Protein AF-A0A526Q9V1-F1 (afdb_monomer_lite)

Structure (mmCIF, N/CA/C/O backbone):
data_AF-A0A526Q9V1-F1
#
_entry.id   AF-A0A526Q9V1-F1
#
loop_
_atom_site.group_PDB
_atom_site.id
_atom_site.type_symbol
_atom_site.label_atom_id
_atom_site.label_alt_id
_atom_site.label_comp_id
_atom_site.label_asym_id
_atom_site.label_entity_id
_atom_site.label_seq_id
_atom_site.pdbx_PDB_ins_code
_atom_site.Cartn_x
_atom_site.Cartn_y
_atom_site.Cartn_z
_atom_site.occupancy
_atom_site.B_iso_or_equiv
_atom_site.auth_seq_id
_atom_site.auth_comp_id
_atom_site.auth_asym_id
_atom_site.auth_atom_id
_atom_site.pdbx_PDB_model_num
ATOM 1 N N . MET A 1 1 ? -8.891 -3.998 23.342 1.00 74.94 1 MET A N 1
ATOM 2 C CA . MET A 1 1 ? -7.834 -3.648 22.371 1.00 74.94 1 MET A CA 1
ATOM 3 C C . MET A 1 1 ? -8.519 -3.378 21.042 1.00 74.94 1 MET A C 1
ATOM 5 O O . MET A 1 1 ? -9.321 -4.226 20.661 1.00 74.94 1 MET A O 1
ATOM 9 N N . PRO A 1 2 ? -8.318 -2.216 20.400 1.00 82.81 2 PRO A N 1
ATOM 10 C CA . PRO A 1 2 ? -8.802 -2.003 19.037 1.00 82.81 2 PRO A CA 1
ATOM 11 C C . PRO A 1 2 ? -8.060 -2.942 18.072 1.00 82.81 2 PRO A C 1
ATOM 13 O O . PRO A 1 2 ? -6.897 -3.264 18.301 1.00 82.81 2 PRO A O 1
ATOM 16 N N . ILE A 1 3 ? -8.757 -3.431 17.046 1.00 82.88 3 ILE A N 1
ATOM 17 C CA . ILE A 1 3 ? -8.163 -4.244 15.978 1.00 82.88 3 ILE A CA 1
ATOM 18 C C . ILE A 1 3 ? -7.589 -3.282 14.940 1.00 82.88 3 ILE A C 1
ATOM 20 O O . ILE A 1 3 ? -8.294 -2.377 14.494 1.00 82.88 3 ILE A O 1
ATOM 24 N N . GLU A 1 4 ? -6.329 -3.487 14.571 1.00 88.50 4 GLU A N 1
ATOM 25 C CA . GLU A 1 4 ? -5.647 -2.711 13.537 1.00 88.50 4 GLU A CA 1
ATOM 26 C C . GLU A 1 4 ? -5.643 -3.483 12.219 1.00 88.50 4 GLU A C 1
ATOM 28 O O . GLU A 1 4 ? -5.341 -4.680 12.191 1.00 88.50 4 GLU A O 1
ATOM 33 N N . PHE A 1 5 ? -5.978 -2.800 11.124 1.00 92.25 5 PHE A N 1
ATOM 34 C CA . PHE A 1 5 ? -5.998 -3.395 9.792 1.00 92.25 5 PHE A CA 1
ATOM 35 C C . PHE A 1 5 ? -4.861 -2.844 8.931 1.00 92.25 5 PHE A C 1
ATOM 37 O O . PHE A 1 5 ? -4.682 -1.628 8.804 1.00 92.25 5 PHE A O 1
ATOM 44 N N . THR A 1 6 ? -4.141 -3.766 8.289 1.00 94.50 6 THR A N 1
ATOM 45 C CA . THR A 1 6 ? -3.074 -3.479 7.326 1.00 94.50 6 THR A CA 1
ATOM 46 C C . THR A 1 6 ? -3.513 -3.904 5.936 1.00 94.50 6 THR A C 1
ATOM 48 O O . THR A 1 6 ? -3.888 -5.058 5.722 1.00 94.50 6 THR A O 1
ATOM 51 N N . HIS A 1 7 ? -3.446 -2.983 4.980 1.00 93.88 7 HIS A N 1
ATOM 52 C CA . HIS A 1 7 ? -3.655 -3.298 3.580 1.00 93.88 7 HIS A CA 1
ATOM 53 C C . HIS A 1 7 ? -2.335 -3.762 2.961 1.00 93.88 7 HIS A C 1
ATOM 55 O O . HIS A 1 7 ? -1.329 -3.056 3.024 1.00 93.88 7 HIS A O 1
ATOM 61 N N . VAL A 1 8 ? -2.341 -4.948 2.355 1.00 93.25 8 VAL A N 1
ATOM 62 C CA . VAL A 1 8 ? -1.207 -5.476 1.588 1.00 93.25 8 VAL A CA 1
ATOM 63 C C . VAL A 1 8 ? -1.626 -5.507 0.122 1.00 93.25 8 VAL A C 1
ATOM 65 O O . VAL A 1 8 ? -2.412 -6.381 -0.262 1.00 93.25 8 VAL A O 1
ATOM 68 N N . PRO A 1 9 ? -1.171 -4.545 -0.696 1.00 89.31 9 PRO A N 1
ATOM 69 C CA . PRO A 1 9 ? -1.517 -4.505 -2.103 1.00 89.31 9 PRO A CA 1
ATOM 70 C C . PRO A 1 9 ? -1.015 -5.754 -2.827 1.00 89.31 9 PRO A C 1
ATOM 72 O O . PRO A 1 9 ? 0.177 -6.051 -2.850 1.00 89.31 9 PRO A O 1
ATOM 75 N N . GLY A 1 10 ? -1.934 -6.494 -3.442 1.00 82.38 10 GLY A N 1
ATOM 76 C CA . GLY A 1 10 ? -1.577 -7.596 -4.328 1.00 82.38 10 GLY A CA 1
ATOM 77 C C . GLY A 1 10 ? -1.145 -7.093 -5.706 1.00 82.38 10 GLY A C 1
ATOM 78 O O . GLY A 1 10 ? -1.561 -6.022 -6.155 1.00 82.38 10 GLY A O 1
ATOM 79 N N . LYS A 1 11 ? -0.377 -7.907 -6.437 1.00 71.12 11 LYS A N 1
ATOM 80 C CA . LYS A 1 11 ? -0.218 -7.711 -7.883 1.00 71.12 11 LYS A CA 1
ATOM 81 C C . LYS A 1 11 ? -1.562 -7.930 -8.569 1.00 71.12 11 LYS A C 1
ATOM 83 O O . LYS A 1 11 ? -2.133 -9.016 -8.490 1.00 71.12 11 LYS A O 1
ATOM 88 N N . SER A 1 12 ? -2.050 -6.907 -9.263 1.00 66.94 12 SER A N 1
ATOM 89 C CA . SER A 1 12 ? -3.205 -7.056 -10.143 1.00 66.94 12 SER A CA 1
ATOM 90 C C . SER A 1 12 ? -2.765 -7.615 -11.500 1.00 66.94 12 SER A C 1
ATOM 92 O O . SER A 1 12 ? -1.598 -7.502 -11.881 1.00 66.94 12 SER A O 1
ATOM 94 N N . ALA A 1 13 ? -3.708 -8.154 -12.277 1.00 65.62 13 ALA A N 1
ATOM 95 C CA . ALA A 1 13 ? -3.459 -8.518 -13.676 1.00 65.62 13 ALA A CA 1
ATOM 96 C C . ALA A 1 13 ? -3.030 -7.314 -14.546 1.00 65.62 13 ALA A C 1
ATOM 98 O O . ALA A 1 13 ? -2.495 -7.505 -15.635 1.00 65.62 13 ALA A O 1
ATOM 99 N N . TYR A 1 14 ? -3.241 -6.088 -14.054 1.00 63.47 14 TYR A N 1
ATOM 100 C CA . TYR A 1 14 ? -2.965 -4.825 -14.737 1.00 63.47 14 TYR A CA 1
ATOM 101 C C . TYR A 1 14 ? -1.697 -4.119 -14.227 1.00 63.47 14 TYR A C 1
ATOM 103 O O . TY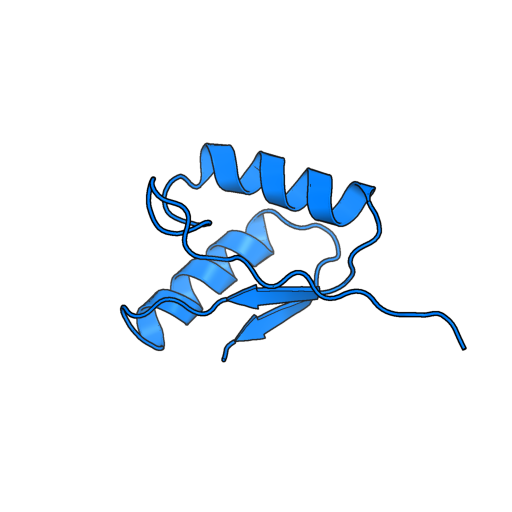R A 1 14 ? -1.423 -2.996 -14.637 1.00 63.47 14 TYR A O 1
ATOM 111 N N . GLY A 1 15 ? -0.909 -4.762 -13.355 1.00 72.31 15 GLY A N 1
ATOM 112 C CA . GLY A 1 15 ? 0.350 -4.218 -12.835 1.00 72.31 15 GLY A CA 1
ATOM 113 C C . GLY A 1 15 ? 0.348 -3.930 -11.331 1.00 72.31 15 GLY A C 1
ATOM 114 O O . GLY A 1 15 ? -0.524 -4.397 -10.586 1.00 72.31 15 GLY A O 1
ATOM 115 N N . SER A 1 16 ? 1.382 -3.201 -10.894 1.00 82.06 16 SER A N 1
ATOM 116 C CA . SER A 1 16 ? 1.594 -2.788 -9.498 1.00 82.06 16 SER A CA 1
ATOM 117 C C . SER A 1 16 ? 0.468 -1.863 -9.035 1.00 82.06 16 SER A C 1
ATOM 119 O O . SER A 1 16 ? -0.006 -1.028 -9.804 1.00 82.06 16 SER A O 1
ATOM 121 N N . PHE A 1 17 ? 0.052 -1.985 -7.773 1.00 88.38 17 PHE A N 1
ATOM 122 C CA . PHE A 1 17 ? -0.963 -1.111 -7.171 1.00 88.38 17 PHE A CA 1
ATOM 123 C C . PHE A 1 17 ? -0.611 0.378 -7.317 1.00 88.38 17 PHE A C 1
ATOM 125 O O . PHE A 1 17 ? -1.509 1.198 -7.477 1.00 88.38 17 PHE A O 1
ATOM 132 N N . PHE A 1 18 ? 0.689 0.688 -7.318 1.00 88.94 18 PHE A N 1
ATOM 133 C CA . PHE A 1 18 ? 1.251 2.037 -7.385 1.00 88.94 18 PHE A CA 1
ATOM 134 C C . PHE A 1 18 ? 1.654 2.473 -8.805 1.00 88.94 18 PHE A C 1
ATOM 136 O O . PHE A 1 18 ? 2.369 3.458 -8.962 1.00 88.94 18 PHE A O 1
ATOM 143 N N . TYR A 1 19 ? 1.249 1.737 -9.847 1.00 84.62 19 TYR A N 1
ATOM 144 C CA . TYR A 1 19 ? 1.656 2.027 -11.228 1.00 84.62 19 TYR A CA 1
ATOM 145 C C . TYR A 1 19 ? 1.105 3.367 -11.747 1.00 84.62 19 TYR A C 1
ATOM 147 O O . TYR A 1 19 ? 1.846 4.153 -12.334 1.00 84.62 19 TYR A O 1
ATOM 155 N N . ASP A 1 20 ? -0.182 3.639 -11.509 1.00 87.62 20 ASP A N 1
ATOM 156 C CA . ASP A 1 20 ? -0.820 4.922 -11.819 1.00 87.62 20 ASP A CA 1
ATOM 157 C C . ASP A 1 20 ? -1.070 5.694 -10.521 1.00 87.62 20 ASP A C 1
ATOM 159 O O . ASP A 1 20 ? -1.944 5.349 -9.722 1.00 87.62 20 ASP A O 1
ATOM 163 N N . PHE A 1 21 ? -0.310 6.766 -10.302 1.00 81.12 21 PHE A N 1
ATOM 164 C CA . PHE A 1 21 ? -0.394 7.552 -9.073 1.00 81.12 21 PHE A CA 1
ATOM 165 C C . PHE A 1 21 ? -1.664 8.403 -8.943 1.00 81.12 21 PHE A C 1
ATOM 167 O O . PHE A 1 21 ? -2.010 8.787 -7.822 1.00 81.12 21 PHE A O 1
ATOM 174 N N . ALA A 1 22 ? -2.364 8.706 -10.040 1.00 85.38 22 ALA A N 1
ATOM 175 C CA . ALA A 1 22 ? -3.666 9.364 -9.965 1.00 85.38 22 ALA A CA 1
ATOM 176 C C . ALA A 1 22 ? -4.718 8.381 -9.436 1.00 85.38 22 ALA A C 1
ATOM 178 O O . ALA A 1 22 ? -5.440 8.702 -8.495 1.00 85.38 22 ALA A O 1
ATOM 179 N N . GLU A 1 23 ? -4.731 7.156 -9.966 1.00 88.19 23 GLU A N 1
ATOM 180 C CA . GLU A 1 23 ? -5.609 6.084 -9.483 1.00 88.19 23 GLU A CA 1
ATOM 181 C C . GLU A 1 23 ? -5.251 5.656 -8.048 1.00 88.19 23 GLU A C 1
ATOM 183 O O . GLU A 1 23 ? -6.124 5.446 -7.203 1.00 88.19 23 GLU A O 1
ATOM 188 N N . THR A 1 24 ? -3.952 5.581 -7.748 1.00 89.94 24 THR A N 1
ATOM 189 C CA . THR A 1 24 ? -3.429 5.241 -6.419 1.00 89.94 24 THR A CA 1
ATOM 190 C C . THR A 1 24 ? -3.950 6.204 -5.359 1.00 89.94 24 THR A C 1
ATOM 192 O O . THR A 1 24 ? -4.338 5.755 -4.288 1.00 89.94 24 THR A O 1
ATOM 195 N N . ALA A 1 25 ? -4.010 7.510 -5.645 1.00 89.69 25 ALA A N 1
ATOM 196 C CA . ALA A 1 25 ? -4.532 8.492 -4.695 1.00 89.69 25 ALA A CA 1
ATOM 197 C C . ALA A 1 25 ? -5.972 8.156 -4.276 1.00 89.69 25 ALA A C 1
ATOM 199 O O . ALA A 1 25 ? -6.274 8.107 -3.088 1.00 89.69 25 ALA A O 1
ATOM 200 N N . THR A 1 26 ? -6.837 7.842 -5.245 1.00 92.31 26 THR A N 1
ATOM 201 C CA . THR A 1 26 ? -8.223 7.438 -4.974 1.00 92.31 26 THR A CA 1
ATOM 202 C C . THR A 1 26 ? -8.290 6.145 -4.163 1.00 92.31 26 THR A C 1
ATOM 204 O O . THR A 1 26 ? -9.064 6.059 -3.212 1.00 92.31 26 THR A O 1
ATOM 207 N N . LYS A 1 27 ? -7.466 5.144 -4.497 1.00 92.62 27 LYS A N 1
ATOM 208 C CA . LYS A 1 27 ? -7.413 3.877 -3.750 1.00 92.62 27 LYS A CA 1
ATOM 209 C C . LYS A 1 27 ? -6.932 4.074 -2.310 1.00 92.62 27 LYS A C 1
ATOM 211 O O . LYS A 1 27 ? -7.496 3.468 -1.408 1.00 92.62 27 LYS A O 1
ATOM 216 N N . LEU A 1 28 ? -5.926 4.921 -2.091 1.00 93.94 28 LEU A N 1
ATOM 217 C CA . LEU A 1 28 ? -5.401 5.242 -0.761 1.00 93.94 28 LEU A CA 1
ATOM 218 C C . LEU A 1 28 ? -6.458 5.924 0.113 1.00 93.94 28 LEU A C 1
ATOM 220 O O . LEU A 1 28 ? -6.652 5.497 1.247 1.00 93.94 28 LEU A O 1
ATOM 224 N N . SER A 1 29 ? -7.200 6.895 -0.429 1.00 92.75 29 SER A N 1
ATOM 225 C CA . SER A 1 29 ? -8.310 7.522 0.301 1.00 92.75 29 SER A CA 1
ATOM 226 C C . SER A 1 29 ? -9.404 6.515 0.666 1.00 92.75 29 SER A C 1
ATOM 228 O O . SER A 1 29 ? -9.896 6.528 1.785 1.00 92.75 29 SER A O 1
ATOM 230 N N . LEU A 1 30 ? -9.739 5.578 -0.229 1.00 93.94 30 LEU A N 1
ATOM 231 C CA . LEU A 1 30 ? -10.705 4.516 0.084 1.00 93.94 30 LEU A CA 1
ATOM 232 C C . LEU A 1 30 ? -10.212 3.584 1.201 1.00 93.94 30 LEU A C 1
ATOM 234 O O . LEU A 1 30 ? -11.002 3.149 2.033 1.00 93.94 30 LEU A O 1
ATOM 238 N N . ILE A 1 31 ? -8.917 3.264 1.224 1.00 94.06 31 ILE A N 1
ATOM 239 C CA . ILE A 1 31 ? -8.304 2.449 2.283 1.00 94.06 31 ILE A CA 1
ATOM 240 C C . ILE A 1 31 ? -8.418 3.171 3.636 1.00 94.06 31 ILE A C 1
ATOM 242 O O . ILE A 1 31 ? -8.812 2.547 4.624 1.00 94.06 31 ILE A O 1
ATOM 246 N N . GLU A 1 32 ? -8.148 4.479 3.666 1.00 92.69 32 GLU A N 1
ATOM 247 C CA . GLU A 1 32 ? -8.332 5.329 4.851 1.00 92.69 32 GLU A CA 1
ATOM 248 C C . GLU A 1 32 ? -9.794 5.377 5.306 1.00 92.69 32 GLU A C 1
ATOM 250 O O . GLU A 1 32 ? -10.081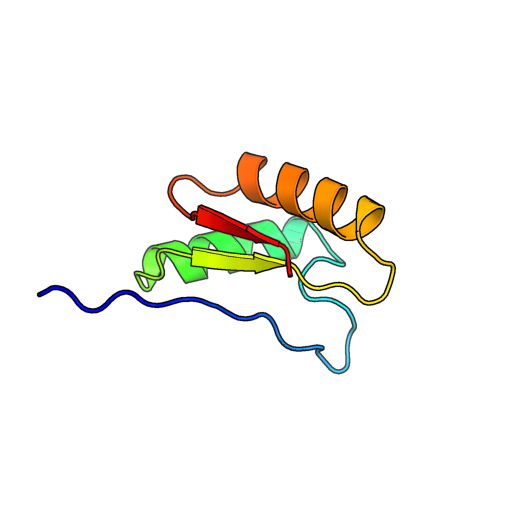 5.128 6.477 1.00 92.69 32 GLU A O 1
ATOM 255 N N . ASP A 1 33 ? -10.724 5.619 4.380 1.00 93.38 33 ASP A N 1
ATOM 256 C CA . ASP A 1 33 ? -12.157 5.736 4.669 1.00 93.38 33 ASP A CA 1
ATOM 257 C C . ASP A 1 33 ? -12.752 4.438 5.239 1.00 93.38 33 ASP A C 1
ATOM 259 O O . ASP A 1 33 ? -13.655 4.468 6.076 1.00 93.38 33 ASP A O 1
ATOM 263 N N . VAL A 1 34 ? -12.234 3.281 4.815 1.00 92.94 34 VAL A N 1
ATOM 264 C CA . VAL A 1 34 ? -12.646 1.960 5.324 1.00 92.94 34 VAL A CA 1
ATOM 265 C C . VAL A 1 34 ? -12.030 1.654 6.702 1.00 92.94 34 VAL A C 1
ATOM 267 O O . VAL A 1 34 ? -12.455 0.714 7.376 1.00 92.94 34 VAL A O 1
ATOM 270 N N . GLY A 1 35 ? -11.078 2.467 7.167 1.00 92.06 35 GLY A N 1
ATOM 271 C CA . GLY A 1 35 ? -10.503 2.383 8.511 1.00 92.06 35 GLY A CA 1
ATOM 272 C C . GLY A 1 35 ? -9.214 1.568 8.609 1.00 92.06 35 GLY A C 1
ATOM 273 O O . GLY A 1 35 ? -8.821 1.182 9.713 1.00 92.06 35 GLY A O 1
ATOM 274 N N . PHE A 1 36 ? -8.543 1.298 7.486 1.00 95.19 36 PHE A N 1
ATOM 275 C CA . PHE A 1 36 ? -7.180 0.774 7.532 1.00 95.19 36 PHE A CA 1
ATOM 276 C C . PHE A 1 36 ? -6.230 1.840 8.068 1.00 95.19 36 PHE A C 1
ATOM 278 O O . PHE A 1 36 ? -6.396 3.031 7.824 1.00 95.19 36 PHE A O 1
ATOM 285 N N . GLN A 1 37 ? -5.214 1.390 8.795 1.00 94.44 37 GLN A N 1
ATOM 286 C CA . GLN A 1 37 ? -4.235 2.277 9.428 1.00 94.44 37 GLN A CA 1
ATOM 287 C C . GLN A 1 37 ? -2.856 2.139 8.799 1.00 94.44 37 GLN A C 1
ATOM 289 O O . GLN A 1 37 ? -2.022 3.025 8.957 1.00 94.44 37 GLN A O 1
ATOM 294 N N . LYS A 1 38 ? -2.605 1.030 8.095 1.00 95.62 38 LYS A N 1
ATOM 295 C CA . LYS A 1 38 ? -1.302 0.727 7.510 1.00 95.62 38 LYS A CA 1
ATOM 296 C C . LYS A 1 38 ? -1.442 0.244 6.078 1.00 95.62 38 LYS A C 1
ATOM 298 O O . LYS A 1 38 ? -2.385 -0.483 5.756 1.00 95.62 38 LYS A O 1
ATOM 303 N N . ILE A 1 39 ? -0.464 0.584 5.250 1.00 95.19 39 ILE A N 1
ATOM 304 C CA . ILE A 1 39 ? -0.293 0.025 3.912 1.00 95.19 39 ILE A CA 1
ATOM 305 C C . ILE A 1 39 ? 1.140 -0.469 3.721 1.00 95.19 39 ILE A C 1
ATOM 307 O O . ILE A 1 39 ? 2.100 0.206 4.093 1.00 95.19 39 ILE A O 1
ATOM 311 N N . VAL A 1 40 ? 1.278 -1.658 3.139 1.00 94.88 40 VAL A N 1
ATOM 312 C CA . VAL A 1 40 ? 2.578 -2.229 2.775 1.00 94.88 40 VAL A CA 1
ATOM 313 C C . VAL A 1 40 ? 2.954 -1.817 1.355 1.00 94.88 40 VAL A C 1
ATOM 315 O O . VAL A 1 40 ? 2.132 -1.869 0.441 1.00 94.88 40 VAL A O 1
ATOM 318 N N . VAL A 1 41 ? 4.210 -1.429 1.170 1.00 93.25 41 VAL A N 1
ATOM 319 C CA . VAL A 1 41 ? 4.835 -1.212 -0.133 1.00 93.25 41 VAL A CA 1
ATOM 320 C C . VAL A 1 41 ? 5.878 -2.301 -0.347 1.00 93.25 41 VAL A C 1
ATOM 322 O O . VAL A 1 41 ? 6.901 -2.334 0.336 1.00 93.25 41 VAL A O 1
ATOM 325 N N . ASP A 1 42 ? 5.598 -3.164 -1.319 1.00 90.88 42 ASP A N 1
ATOM 326 C CA . ASP A 1 42 ? 6.435 -4.298 -1.705 1.00 90.88 42 ASP A CA 1
ATOM 327 C C . ASP A 1 42 ? 6.416 -4.458 -3.233 1.00 90.88 42 ASP A C 1
ATOM 329 O O . ASP A 1 42 ? 5.561 -5.144 -3.801 1.00 90.88 42 ASP A O 1
ATOM 333 N N . ASP A 1 43 ? 7.307 -3.745 -3.925 1.00 87.62 43 ASP A N 1
ATOM 334 C CA . ASP A 1 43 ? 7.497 -3.869 -5.368 1.00 87.62 43 ASP A CA 1
ATOM 335 C C . ASP A 1 43 ? 8.749 -4.713 -5.693 1.00 87.62 43 ASP A C 1
ATOM 337 O O . ASP A 1 43 ? 9.830 -4.493 -5.132 1.00 87.62 43 ASP A O 1
ATOM 341 N N . PRO A 1 44 ? 8.658 -5.662 -6.648 1.00 85.44 44 PRO A N 1
ATOM 342 C CA . PRO A 1 44 ? 9.788 -6.500 -7.058 1.00 85.44 44 PRO A CA 1
ATOM 343 C C . PRO A 1 44 ? 10.948 -5.723 -7.695 1.00 85.44 44 PRO A C 1
ATOM 345 O O . PRO A 1 44 ? 12.024 -6.294 -7.868 1.00 85.44 44 PRO A O 1
ATOM 348 N N . ALA A 1 45 ? 10.754 -4.458 -8.080 1.00 86.50 45 ALA A N 1
ATOM 349 C CA . ALA A 1 45 ? 11.830 -3.599 -8.566 1.00 86.50 45 ALA A CA 1
ATOM 350 C C . ALA A 1 45 ? 12.881 -3.279 -7.481 1.00 86.50 45 ALA A C 1
ATOM 352 O O . ALA A 1 45 ? 13.994 -2.863 -7.810 1.00 86.50 45 ALA A O 1
ATOM 353 N N . GLY A 1 46 ? 12.565 -3.533 -6.206 1.00 89.31 46 GLY A N 1
ATOM 354 C CA . GLY A 1 46 ? 13.506 -3.500 -5.091 1.00 89.31 46 GLY A CA 1
ATOM 355 C C . GLY A 1 46 ? 13.421 -2.241 -4.228 1.00 89.31 46 GLY A C 1
ATOM 356 O O . GLY A 1 46 ? 12.616 -1.338 -4.455 1.00 89.31 46 GLY A O 1
ATOM 357 N N . LEU A 1 47 ? 14.294 -2.177 -3.216 1.00 93.06 47 LEU A N 1
ATOM 358 C CA . LEU A 1 47 ? 14.197 -1.223 -2.103 1.00 93.06 47 LEU A CA 1
ATOM 359 C C . LEU A 1 47 ? 14.111 0.249 -2.533 1.00 93.06 47 LEU A C 1
ATOM 361 O O . LEU A 1 47 ? 13.305 0.994 -1.986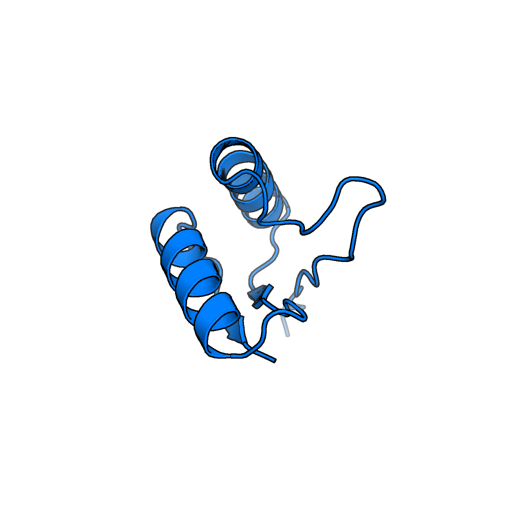 1.00 93.06 47 LEU A O 1
ATOM 365 N N . LEU A 1 48 ? 14.924 0.686 -3.501 1.00 94.44 48 LEU A N 1
ATOM 366 C CA . LEU A 1 48 ? 14.919 2.090 -3.936 1.00 94.44 48 LEU A CA 1
ATOM 367 C C . LEU A 1 48 ? 13.590 2.479 -4.593 1.00 94.44 48 LEU A C 1
ATOM 369 O O . LEU A 1 48 ? 13.086 3.574 -4.350 1.00 94.44 48 LEU A O 1
ATOM 373 N N . THR A 1 49 ? 12.997 1.573 -5.373 1.00 91.44 49 THR A N 1
ATOM 374 C CA . THR A 1 49 ? 11.664 1.773 -5.950 1.00 91.44 49 THR A CA 1
ATOM 375 C C . THR A 1 49 ? 10.600 1.796 -4.857 1.00 91.44 49 THR A C 1
ATOM 377 O O . THR A 1 49 ? 9.752 2.684 -4.862 1.00 91.44 49 THR A O 1
ATOM 380 N N . ASN A 1 50 ? 10.692 0.905 -3.866 1.00 92.56 50 ASN A N 1
ATOM 381 C CA . ASN A 1 50 ? 9.776 0.892 -2.722 1.00 92.56 50 ASN A CA 1
ATOM 382 C C . ASN A 1 50 ? 9.852 2.197 -1.913 1.00 92.56 50 ASN A C 1
ATOM 384 O O . ASN A 1 50 ? 8.821 2.718 -1.493 1.00 92.56 50 ASN A O 1
ATOM 388 N N . MET A 1 51 ? 11.046 2.774 -1.738 1.00 94.81 51 MET A N 1
ATOM 389 C CA . MET A 1 51 ? 11.214 4.071 -1.072 1.00 94.81 51 MET A CA 1
ATOM 390 C C . MET A 1 51 ? 10.572 5.225 -1.851 1.00 94.81 51 MET A C 1
ATOM 392 O O . MET A 1 51 ? 9.950 6.091 -1.235 1.00 94.81 51 MET A O 1
ATOM 396 N N . ASP A 1 52 ? 10.696 5.245 -3.182 1.00 93.44 52 ASP A N 1
ATOM 397 C CA . ASP A 1 52 ? 10.036 6.264 -4.006 1.00 93.44 52 ASP A CA 1
ATOM 398 C C . ASP A 1 52 ? 8.509 6.130 -3.939 1.00 93.44 52 ASP A C 1
ATOM 400 O O . ASP A 1 52 ? 7.809 7.100 -3.645 1.00 93.44 52 ASP A O 1
ATOM 404 N N . ILE A 1 53 ? 7.994 4.907 -4.094 1.00 92.81 53 ILE A N 1
ATOM 405 C CA . ILE A 1 53 ? 6.565 4.608 -3.952 1.00 92.81 53 ILE A CA 1
ATOM 406 C C . ILE A 1 53 ? 6.055 5.048 -2.575 1.00 92.81 53 ILE A C 1
ATOM 408 O O . ILE A 1 53 ? 5.029 5.724 -2.489 1.00 92.81 53 ILE A O 1
ATOM 412 N N . ALA A 1 54 ? 6.775 4.723 -1.499 1.00 94.00 54 ALA A N 1
ATOM 413 C CA . ALA A 1 54 ? 6.398 5.114 -0.147 1.00 94.00 54 ALA A CA 1
ATOM 414 C C . ALA A 1 54 ? 6.377 6.635 0.033 1.00 94.00 54 ALA A C 1
ATOM 416 O O . ALA A 1 54 ? 5.431 7.174 0.606 1.00 94.00 54 ALA A O 1
ATOM 417 N N . ALA A 1 55 ? 7.367 7.350 -0.508 1.00 93.94 55 ALA A N 1
ATOM 418 C CA . ALA A 1 55 ? 7.382 8.809 -0.483 1.00 93.94 55 ALA A CA 1
ATOM 419 C C . ALA A 1 55 ? 6.185 9.411 -1.237 1.00 93.94 55 ALA A C 1
ATOM 421 O O . ALA A 1 55 ? 5.640 10.438 -0.824 1.00 93.94 55 ALA A O 1
ATOM 422 N N . GLN A 1 56 ? 5.759 8.787 -2.336 1.00 92.06 56 GLN A N 1
ATOM 423 C CA . GLN A 1 56 ? 4.580 9.214 -3.084 1.00 92.06 56 GLN A CA 1
ATOM 424 C C . GLN A 1 56 ? 3.269 8.888 -2.357 1.00 92.06 56 GLN A C 1
ATOM 426 O O . GLN A 1 56 ? 2.369 9.728 -2.353 1.00 92.06 56 GLN A O 1
ATOM 431 N N . ALA A 1 57 ? 3.172 7.723 -1.712 1.00 92.00 57 ALA A N 1
ATOM 432 C CA . ALA A 1 57 ? 2.029 7.346 -0.885 1.00 92.00 57 ALA A CA 1
ATOM 433 C C . ALA A 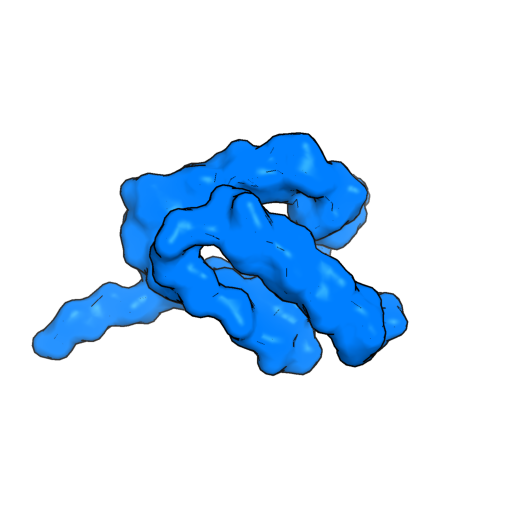1 57 ? 1.868 8.313 0.298 1.00 92.00 57 ALA A C 1
ATOM 435 O O . ALA A 1 57 ? 0.804 8.902 0.453 1.00 92.00 57 ALA A O 1
ATOM 436 N N . LEU A 1 58 ? 2.950 8.600 1.034 1.00 93.12 58 LEU A N 1
ATOM 437 C CA . LEU A 1 58 ? 2.949 9.528 2.174 1.00 93.12 58 LEU A CA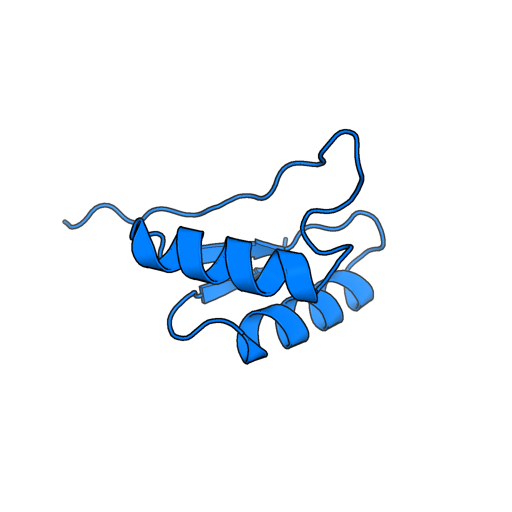 1
ATOM 438 C C . LEU A 1 58 ? 2.474 10.944 1.821 1.00 93.12 58 LEU A C 1
ATOM 440 O O . LEU A 1 58 ? 1.895 11.630 2.654 1.00 93.12 58 LEU A O 1
ATOM 444 N N . LYS A 1 59 ? 2.702 11.405 0.586 1.00 92.38 59 LYS A N 1
ATOM 445 C CA . LYS A 1 59 ? 2.217 12.717 0.121 1.00 92.38 59 LYS A CA 1
ATOM 446 C C . LYS A 1 59 ? 0.710 12.750 -0.152 1.00 92.38 59 LYS A C 1
ATOM 448 O O . LYS A 1 59 ? 0.173 13.828 -0.398 1.00 92.38 59 LYS A O 1
ATOM 453 N N . ARG A 1 60 ? 0.055 11.590 -0.206 1.00 90.06 60 ARG A N 1
ATOM 454 C CA . ARG A 1 60 ? -1.332 11.414 -0.668 1.00 90.06 60 ARG A CA 1
ATOM 455 C C . ARG A 1 60 ? -2.243 10.778 0.379 1.00 90.06 60 ARG A C 1
ATOM 457 O O . ARG A 1 60 ? -3.449 10.770 0.172 1.00 90.06 60 ARG A O 1
ATOM 464 N N . THR A 1 61 ? -1.677 10.277 1.469 1.00 89.88 61 THR A N 1
ATOM 465 C CA . THR A 1 61 ? -2.390 9.762 2.640 1.00 89.88 61 THR A CA 1
ATOM 466 C C . THR A 1 61 ? -2.395 10.809 3.744 1.00 89.88 61 THR A C 1
ATOM 468 O O . THR A 1 61 ? -1.405 11.517 3.931 1.00 89.88 61 THR A O 1
ATOM 471 N N . ALA A 1 62 ? -3.481 10.891 4.502 1.00 87.94 62 ALA A N 1
ATOM 472 C CA . ALA A 1 62 ? -3.574 11.760 5.669 1.00 87.94 62 ALA A CA 1
ATOM 473 C C . ALA A 1 62 ? -3.093 11.070 6.954 1.00 87.94 62 ALA A C 1
ATOM 475 O O . ALA A 1 62 ? -2.533 11.732 7.830 1.00 87.94 62 ALA A O 1
ATOM 476 N N . SER A 1 63 ? -3.323 9.762 7.084 1.00 89.62 63 SER A N 1
ATOM 477 C CA . SER A 1 63 ? -3.121 9.036 8.343 1.00 89.62 63 SER A CA 1
ATOM 478 C C . SER A 1 63 ? -2.557 7.623 8.194 1.00 89.62 63 SER A C 1
ATOM 480 O O . SER A 1 63 ? -2.194 7.037 9.215 1.00 89.62 63 SER A O 1
ATOM 482 N N . LEU A 1 64 ? -2.444 7.077 6.976 1.00 94.00 64 LEU A N 1
ATOM 483 C CA . LEU A 1 64 ? -1.834 5.755 6.793 1.00 94.00 64 LEU A CA 1
ATOM 484 C C . LEU A 1 64 ? -0.350 5.741 7.170 1.00 94.00 64 LEU A C 1
ATOM 486 O O . LEU A 1 64 ? 0.461 6.518 6.665 1.00 94.00 64 LEU A O 1
ATOM 490 N N . GLU A 1 65 ? 0.020 4.763 7.990 1.00 94.88 65 GLU A N 1
ATOM 491 C CA . GLU A 1 65 ? 1.402 4.331 8.157 1.00 94.88 65 GLU A CA 1
ATOM 492 C C . GLU A 1 65 ? 1.842 3.550 6.911 1.00 94.88 65 GLU A C 1
ATOM 494 O O . GLU A 1 65 ? 1.189 2.589 6.495 1.00 94.88 65 GLU A O 1
ATOM 499 N N . VAL A 1 66 ? 2.969 3.944 6.318 1.00 94.38 66 VAL A N 1
ATOM 500 C CA . VAL A 1 66 ? 3.551 3.253 5.163 1.00 94.38 66 VAL A CA 1
ATOM 501 C C . VAL A 1 66 ? 4.696 2.363 5.631 1.00 94.38 66 VAL A C 1
ATOM 503 O O . VAL A 1 66 ? 5.672 2.846 6.205 1.00 94.38 66 VAL A O 1
ATOM 506 N N . VAL A 1 67 ? 4.581 1.063 5.364 1.00 94.75 67 VAL 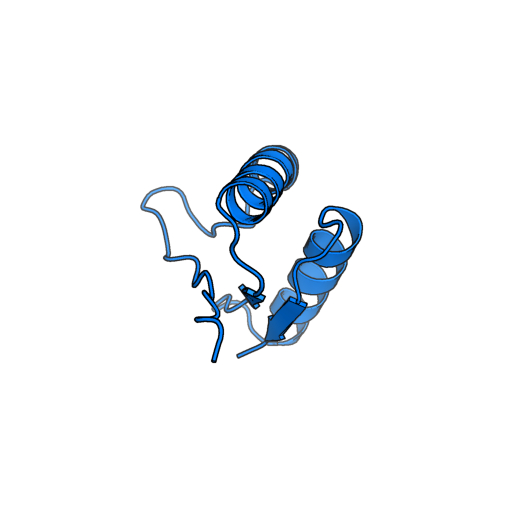A N 1
ATOM 507 C CA . VAL A 1 67 ? 5.553 0.041 5.769 1.00 94.75 67 VAL A CA 1
ATOM 508 C C . VAL A 1 67 ? 6.257 -0.515 4.537 1.00 94.75 67 VAL A C 1
ATOM 510 O O . VAL A 1 67 ? 5.610 -0.844 3.547 1.00 94.75 67 VAL A O 1
ATOM 513 N N . LEU A 1 68 ? 7.582 -0.636 4.606 1.00 91.69 68 LEU A N 1
ATOM 514 C CA . LEU A 1 68 ? 8.401 -1.269 3.572 1.00 91.69 68 LEU A CA 1
ATOM 515 C C . LEU A 1 68 ? 8.698 -2.717 3.964 1.00 91.69 68 LEU A C 1
ATOM 517 O O . LEU A 1 68 ? 9.030 -2.970 5.127 1.00 91.69 68 LEU A O 1
ATOM 521 N N . THR A 1 69 ? 8.625 -3.635 3.002 1.00 82.44 69 THR A N 1
ATOM 522 C CA . THR A 1 69 ? 9.055 -5.033 3.171 1.00 82.44 69 THR A CA 1
ATOM 523 C C . THR A 1 69 ? 10.016 -5.469 2.078 1.00 82.44 69 THR A C 1
ATOM 525 O O . THR A 1 69 ? 10.059 -4.794 1.023 1.00 82.44 69 THR A O 1
#

Radius of gyration: 11.59 Å; chains: 1; bounding box: 28×21×37 Å

Secondary structure (DSSP, 8-state):
-PPP-EE-PPPBTTB-TTSSHHHHHHHHHHHHHTT--EEEE--TT-HHHHHHHHHHHHTT-SSPEEEE-

Sequence (69 aa):
MPIEFTHVPGKSAYGSFFYDFAETATKLSLIEDVGFQKIVVDDPAGLLTNMDIAAQALKRTASLEVVLT

Foldseek 3Di:
DDDADEAEFDADPVGGCLPDLVVNLVVQVVCVVVPHQEYEQDDPVDDVVSVVSQVSSVVRHDGYDYHYD

pLDDT: mean 88.97, std 7.26, range [63.47, 95.62]